Protein AF-A0A950U0X1-F1 (afdb_monomer_lite)

Sequence (87 aa):
MGAGKSTVGRRCAAQLGRPFVDTDDLVETLAGMPVKDVFATQGEDAFRALERQAVADACASPVPAVIACGGGAVLDPTNRRRMQHAG

Radius of gyration: 12.84 Å; chains: 1; bounding box: 28×25×33 Å

pLDDT: mean 90.3, std 8.46, range [43.75, 96.88]

Secondary structure (DSSP, 8-state):
---SHHHHHHHHHHHHT--EEEHHHHHHHHHTS-HHHHHHHTHHHHHHHHHHHHHHHHHH-SS--EEEPPTTGGGSHHHHHHHHH--

Foldseek 3Di:
DDPCLQVVQVVVCVVVVFAEAELQVQLCVVVVHHLVVCCVPVNDVSSLVSLLVSLQVVLPDPGDGRYRHDPCQCVDPSSVVSVVPSD

Structure (mmCIF, N/CA/C/O backbone):
data_AF-A0A950U0X1-F1
#
_entry.id   AF-A0A950U0X1-F1
#
loop_
_atom_site.group_PDB
_atom_site.id
_atom_site.type_symbol
_atom_site.label_atom_id
_atom_site.label_alt_id
_atom_site.label_comp_id
_atom_site.label_asym_id
_atom_site.label_entity_id
_atom_site.label_seq_id
_atom_site.pdbx_PDB_ins_code
_atom_site.Cartn_x
_atom_site.Cartn_y
_atom_site.Cartn_z
_atom_site.occupancy
_atom_site.B_iso_or_equiv
_atom_site.auth_seq_id
_atom_site.auth_comp_id
_atom_site.auth_asym_id
_atom_site.auth_atom_id
_atom_site.pdbx_PDB_model_num
ATOM 1 N N . MET A 1 1 ? -9.101 0.713 -12.650 1.00 43.75 1 MET A N 1
ATOM 2 C CA . MET A 1 1 ? -10.548 0.529 -12.390 1.00 43.75 1 MET A CA 1
ATOM 3 C C . MET A 1 1 ? -10.695 -0.171 -11.045 1.00 43.75 1 MET A C 1
ATOM 5 O O . MET A 1 1 ? -10.290 -1.318 -10.914 1.00 43.75 1 MET A O 1
ATOM 9 N N . GLY A 1 2 ? -11.109 0.563 -10.010 1.00 57.66 2 GLY A N 1
ATOM 10 C CA . GLY A 1 2 ? -11.042 0.107 -8.620 1.00 57.66 2 GLY A CA 1
ATOM 11 C C . GLY A 1 2 ? -12.307 -0.633 -8.200 1.00 57.66 2 GLY A C 1
ATOM 12 O O . GLY A 1 2 ? -13.389 -0.064 -8.247 1.00 57.66 2 GLY A O 1
ATOM 13 N N . ALA A 1 3 ? -12.171 -1.873 -7.731 1.00 66.44 3 ALA A N 1
ATOM 14 C CA . ALA A 1 3 ? -13.265 -2.719 -7.231 1.00 66.44 3 ALA A CA 1
ATOM 15 C C . ALA A 1 3 ? -13.960 -2.196 -5.943 1.00 66.44 3 ALA A C 1
ATOM 17 O O . ALA A 1 3 ? -14.528 -2.971 -5.186 1.00 66.44 3 ALA A O 1
ATOM 18 N N . GLY A 1 4 ? -13.858 -0.899 -5.631 1.00 76.81 4 GLY A N 1
ATOM 19 C CA . GLY A 1 4 ? -14.455 -0.283 -4.441 1.00 76.81 4 GLY A CA 1
ATOM 20 C C . GLY A 1 4 ? -13.712 -0.528 -3.122 1.00 76.81 4 GLY A C 1
ATOM 21 O O . GLY A 1 4 ? -14.187 -0.070 -2.085 1.00 76.81 4 GLY A O 1
ATOM 22 N N . LYS A 1 5 ? -12.546 -1.194 -3.142 1.00 85.12 5 LYS A N 1
ATOM 23 C CA . LYS A 1 5 ? -11.769 -1.566 -1.940 1.00 85.12 5 LYS A CA 1
ATOM 24 C C . LYS A 1 5 ? -11.454 -0.373 -1.038 1.00 85.12 5 LYS A C 1
ATOM 26 O O . LYS A 1 5 ? -11.754 -0.436 0.148 1.00 85.12 5 LYS A O 1
ATOM 31 N N . SER A 1 6 ? -10.964 0.735 -1.590 1.00 84.69 6 SER A N 1
ATOM 32 C CA . SER A 1 6 ? -10.646 1.922 -0.785 1.00 84.69 6 SER A CA 1
ATOM 33 C C . SER A 1 6 ? -11.907 2.619 -0.251 1.00 84.69 6 SER A C 1
ATOM 35 O O . SER A 1 6 ? -11.896 3.175 0.843 1.00 84.69 6 SER A O 1
ATOM 37 N N . THR A 1 7 ? -13.035 2.551 -0.966 1.00 88.31 7 THR A N 1
ATOM 38 C CA . THR A 1 7 ? -14.316 3.108 -0.495 1.00 88.31 7 THR A CA 1
ATOM 39 C C . THR A 1 7 ? -14.894 2.293 0.660 1.00 88.31 7 THR A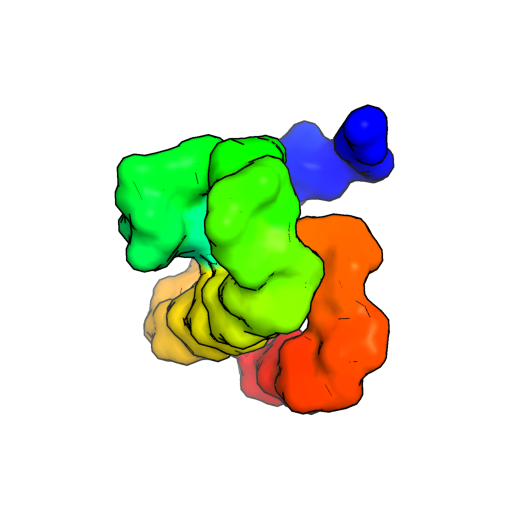 C 1
ATOM 41 O O . THR A 1 7 ? -15.263 2.856 1.690 1.00 88.31 7 THR A O 1
ATOM 44 N N . VAL A 1 8 ? -14.967 0.968 0.507 1.00 90.06 8 VAL A N 1
ATOM 45 C CA . VAL A 1 8 ? -15.469 0.062 1.551 1.00 90.06 8 VAL A CA 1
ATOM 46 C C . VAL A 1 8 ? -14.510 0.033 2.741 1.00 90.06 8 VAL A C 1
ATOM 48 O O . VAL A 1 8 ? -14.951 0.140 3.882 1.00 90.06 8 VAL A O 1
ATOM 51 N N . GLY A 1 9 ? -13.204 -0.030 2.483 1.00 90.38 9 GLY A N 1
ATOM 52 C CA . GLY A 1 9 ? -12.165 -0.045 3.505 1.00 90.38 9 GLY A CA 1
ATOM 53 C C . GLY A 1 9 ? -12.177 1.207 4.377 1.00 90.38 9 GLY A C 1
ATOM 54 O O . GLY A 1 9 ? -12.187 1.081 5.596 1.00 90.38 9 GLY A O 1
ATOM 55 N N . ARG A 1 10 ? -12.302 2.407 3.788 1.00 92.38 10 ARG A N 1
ATOM 56 C CA . ARG A 1 10 ? -12.441 3.656 4.560 1.00 92.38 10 ARG A CA 1
ATOM 57 C C . ARG A 1 10 ? -13.683 3.669 5.450 1.00 92.38 10 ARG A C 1
ATOM 59 O O . ARG A 1 10 ? -13.607 4.098 6.597 1.00 92.38 10 ARG A O 1
ATOM 66 N N . ARG A 1 11 ? -14.823 3.177 4.949 1.00 93.56 11 ARG A N 1
ATOM 67 C CA . ARG A 1 11 ? -16.056 3.074 5.751 1.00 93.56 11 ARG A CA 1
ATOM 68 C C . ARG A 1 11 ? -15.897 2.087 6.909 1.00 93.56 11 ARG A C 1
ATOM 70 O O . ARG A 1 11 ? -16.298 2.404 8.022 1.00 93.56 11 ARG A O 1
ATOM 77 N N . CYS A 1 12 ? -15.284 0.934 6.655 1.00 92.81 12 CYS A N 1
ATOM 78 C CA . CYS A 1 12 ? -14.987 -0.071 7.675 1.00 92.81 12 CYS A CA 1
ATOM 79 C C . CYS A 1 12 ? -14.039 0.485 8.750 1.00 92.81 12 CYS A C 1
ATOM 81 O O . CYS A 1 12 ? -14.324 0.390 9.940 1.00 92.81 12 CYS A O 1
ATOM 83 N N . ALA A 1 13 ? -12.957 1.147 8.334 1.00 94.50 13 ALA A N 1
ATOM 84 C CA . ALA A 1 13 ? -11.995 1.785 9.227 1.00 94.50 13 ALA A CA 1
ATOM 85 C C . ALA A 1 13 ? -12.667 2.815 10.147 1.00 94.50 13 ALA A C 1
ATOM 87 O O . ALA A 1 13 ? -12.486 2.767 11.362 1.00 94.50 13 ALA A O 1
ATOM 88 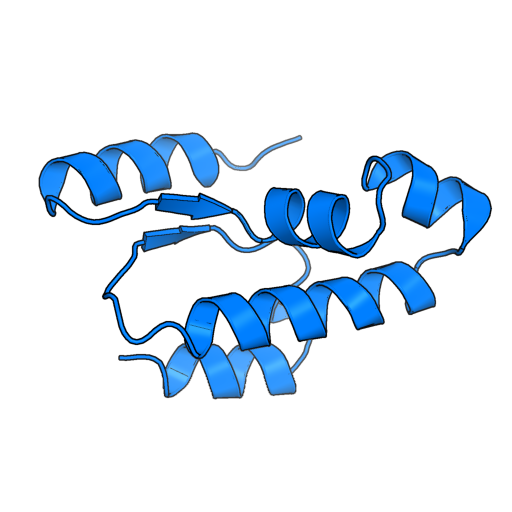N N . ALA A 1 14 ? -13.518 3.679 9.580 1.00 94.69 14 ALA A N 1
ATOM 89 C CA . ALA A 1 14 ? -14.279 4.668 10.336 1.00 94.69 14 ALA A CA 1
ATOM 90 C C . ALA A 1 14 ? -15.228 4.023 11.360 1.00 94.69 14 ALA A C 1
ATOM 92 O O . ALA A 1 14 ? -15.287 4.471 12.501 1.00 94.69 14 ALA A O 1
ATOM 93 N N . GLN A 1 15 ? -15.935 2.953 10.982 1.00 95.25 15 GLN A N 1
ATOM 94 C CA . GLN A 1 15 ? -16.821 2.223 11.896 1.00 95.25 15 GLN A CA 1
ATOM 95 C C . GLN A 1 15 ? -16.062 1.525 13.030 1.00 95.25 15 GLN A C 1
ATOM 97 O O . GLN A 1 15 ? -16.562 1.457 14.148 1.00 95.25 15 GLN A O 1
ATOM 102 N N . LEU A 1 16 ? -14.860 1.018 12.752 1.00 93.56 16 LEU A N 1
ATOM 103 C CA . LEU A 1 16 ? -14.007 0.349 13.736 1.00 93.56 16 LEU A CA 1
ATOM 104 C C . LEU A 1 16 ? -13.162 1.323 14.572 1.00 93.56 16 LEU A C 1
ATOM 106 O O . LEU A 1 16 ? -12.471 0.877 15.486 1.00 93.56 16 LEU A O 1
ATOM 110 N N . GLY A 1 17 ? -13.168 2.622 14.251 1.00 94.88 17 GLY A N 1
ATOM 111 C CA . GLY A 1 17 ? -12.279 3.608 14.871 1.00 94.88 17 GLY A CA 1
ATOM 112 C C . GLY A 1 17 ? -10.795 3.313 14.626 1.00 94.88 17 GLY A C 1
ATOM 113 O O . GLY A 1 17 ? -9.960 3.603 15.479 1.00 94.88 17 GLY A O 1
ATOM 114 N N . ARG A 1 18 ? -10.465 2.689 13.490 1.00 94.94 18 ARG A N 1
ATOM 115 C CA . ARG A 1 18 ? -9.106 2.251 13.137 1.00 94.94 18 ARG A CA 1
ATOM 116 C C . ARG A 1 18 ? -8.548 3.049 11.959 1.00 94.94 18 ARG A C 1
ATOM 118 O O . ARG A 1 18 ? -9.326 3.544 11.143 1.00 94.94 18 ARG A O 1
ATOM 125 N N . PRO A 1 19 ? -7.215 3.140 11.815 1.00 94.38 19 PRO A N 1
ATOM 126 C CA . PRO A 1 19 ? -6.600 3.685 10.613 1.00 94.38 19 PRO A CA 1
ATOM 127 C C . PRO A 1 19 ? -6.973 2.879 9.365 1.00 94.38 19 PRO A C 1
ATOM 129 O O . PRO A 1 19 ? -7.180 1.664 9.425 1.00 94.38 19 PRO A O 1
ATOM 132 N N . PHE A 1 20 ? -7.017 3.566 8.228 1.00 95.06 20 PHE A N 1
ATOM 133 C CA . PHE A 1 20 ? -7.107 2.956 6.907 1.00 95.06 20 PHE A CA 1
ATOM 134 C C . PHE A 1 20 ? -5.750 3.071 6.211 1.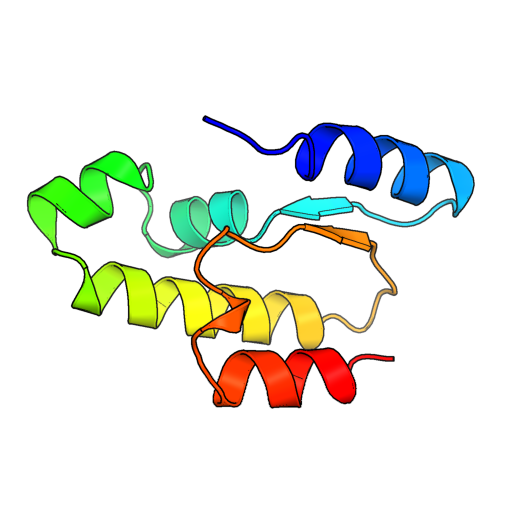00 95.06 20 PHE A C 1
ATOM 136 O O . PHE A 1 20 ? -5.177 4.158 6.186 1.00 95.06 20 PHE A O 1
ATOM 143 N N . VAL A 1 21 ? -5.264 1.973 5.640 1.00 94.25 21 VAL A N 1
ATOM 144 C CA . VAL A 1 21 ? -4.005 1.915 4.886 1.00 94.25 21 VAL A CA 1
ATOM 145 C C . VAL A 1 21 ? -4.300 1.351 3.501 1.00 94.25 21 VAL A C 1
ATOM 147 O O . VAL A 1 21 ? -4.939 0.306 3.398 1.00 94.25 21 VAL A O 1
ATOM 150 N N . ASP A 1 22 ? -3.837 2.017 2.446 1.00 93.56 22 ASP A N 1
ATOM 151 C CA . ASP A 1 22 ? -3.869 1.491 1.079 1.00 93.56 22 ASP A CA 1
ATOM 152 C C . ASP A 1 22 ? -2.445 1.087 0.676 1.00 93.56 22 ASP A C 1
ATOM 154 O O . ASP A 1 22 ? -1.513 1.884 0.782 1.00 93.56 22 ASP A O 1
ATOM 158 N N . THR A 1 23 ? -2.242 -0.167 0.268 1.00 93.06 23 THR A N 1
ATOM 159 C CA . THR A 1 23 ? -0.903 -0.630 -0.121 1.00 93.06 23 THR A CA 1
ATOM 160 C C . THR A 1 23 ? -0.428 0.018 -1.414 1.00 93.06 23 THR A C 1
ATOM 162 O O . THR A 1 23 ? 0.777 0.110 -1.606 1.00 93.06 23 THR A O 1
ATOM 165 N N . ASP A 1 24 ? -1.339 0.459 -2.289 1.00 91.38 24 ASP A N 1
ATOM 166 C CA . ASP A 1 24 ? -0.949 1.171 -3.509 1.00 91.38 24 ASP A CA 1
ATOM 167 C C . ASP A 1 24 ? -0.326 2.532 -3.137 1.00 91.38 24 ASP A C 1
ATOM 169 O O . ASP A 1 24 ? 0.757 2.852 -3.622 1.00 91.38 24 ASP A O 1
ATOM 173 N N . ASP A 1 25 ? -0.910 3.261 -2.175 1.00 93.12 25 ASP A N 1
ATOM 174 C CA . ASP A 1 25 ? -0.346 4.518 -1.647 1.00 93.12 25 ASP A CA 1
ATOM 175 C C . ASP A 1 25 ? 1.030 4.289 -0.983 1.00 93.12 25 ASP A C 1
ATOM 177 O O . ASP A 1 25 ? 1.953 5.099 -1.121 1.00 93.12 25 ASP A O 1
ATOM 181 N N . LEU A 1 26 ? 1.201 3.162 -0.277 1.00 94.44 26 LEU A N 1
ATOM 182 C CA . LEU A 1 26 ? 2.500 2.769 0.281 1.00 94.44 26 LEU A CA 1
ATOM 183 C C . LEU A 1 26 ? 3.527 2.469 -0.815 1.00 94.44 26 LEU A C 1
ATOM 185 O O . LEU A 1 26 ? 4.679 2.870 -0.678 1.00 94.44 26 LEU A O 1
ATOM 189 N N . VAL A 1 27 ? 3.131 1.808 -1.906 1.00 94.75 27 VAL A N 1
ATOM 190 C CA . VAL A 1 27 ? 4.020 1.583 -3.056 1.00 94.75 27 VAL A CA 1
ATOM 191 C C . VAL A 1 27 ? 4.465 2.913 -3.658 1.00 94.75 27 VAL A C 1
ATOM 193 O O . VAL A 1 27 ? 5.657 3.076 -3.902 1.00 94.75 27 VAL A O 1
ATOM 196 N N . GLU A 1 28 ? 3.558 3.875 -3.852 1.00 95.31 28 GLU A N 1
ATOM 197 C CA . GLU A 1 28 ? 3.923 5.207 -4.363 1.00 95.31 28 GLU A CA 1
ATOM 198 C C . GLU A 1 28 ? 4.887 5.934 -3.423 1.00 95.31 28 GLU A C 1
ATOM 200 O O . GLU A 1 28 ? 5.855 6.550 -3.871 1.00 95.31 28 GLU A O 1
ATOM 205 N N . THR A 1 29 ? 4.666 5.800 -2.114 1.00 95.81 29 THR A N 1
ATOM 206 C CA . THR A 1 29 ? 5.538 6.371 -1.081 1.00 95.81 29 THR A CA 1
ATOM 207 C C . THR A 1 29 ? 6.936 5.751 -1.119 1.00 95.81 29 THR A C 1
ATOM 209 O O . THR A 1 29 ? 7.928 6.476 -1.086 1.00 95.81 29 THR A O 1
ATOM 212 N N . LEU A 1 30 ? 7.031 4.422 -1.228 1.00 95.19 30 LEU A N 1
ATOM 213 C CA . LEU A 1 30 ? 8.304 3.698 -1.318 1.00 95.19 30 LEU A CA 1
ATOM 214 C C . LEU A 1 30 ? 9.039 3.976 -2.636 1.00 95.19 30 LEU A C 1
ATOM 216 O O . LEU A 1 30 ? 10.265 4.060 -2.654 1.00 95.19 30 LEU A O 1
ATOM 220 N N . ALA A 1 31 ? 8.301 4.117 -3.738 1.00 95.31 31 ALA A N 1
ATOM 221 C CA . ALA A 1 31 ? 8.859 4.379 -5.059 1.00 95.31 31 ALA A CA 1
ATOM 222 C C . ALA A 1 31 ? 9.227 5.854 -5.285 1.00 95.31 31 ALA A C 1
ATOM 224 O O . ALA A 1 31 ? 9.997 6.158 -6.197 1.00 95.31 31 ALA A O 1
ATOM 225 N N . GLY A 1 32 ? 8.644 6.773 -4.507 1.00 96.88 32 GLY A N 1
ATOM 226 C CA . GLY A 1 32 ? 8.749 8.217 -4.724 1.00 96.88 32 GLY A CA 1
ATOM 227 C C . GLY A 1 32 ? 8.069 8.697 -6.011 1.00 96.88 32 GLY A C 1
ATOM 228 O O . GLY A 1 32 ? 8.349 9.799 -6.480 1.00 96.88 32 GLY A O 1
ATOM 229 N N . MET A 1 33 ? 7.211 7.868 -6.612 1.00 96.25 33 MET A N 1
ATOM 230 C CA . MET A 1 33 ? 6.519 8.152 -7.868 1.00 96.25 33 MET A CA 1
ATOM 231 C C . MET A 1 33 ? 5.210 7.354 -7.970 1.00 96.25 33 MET A C 1
ATOM 233 O O . MET A 1 33 ? 5.086 6.309 -7.327 1.00 96.25 33 MET A O 1
ATOM 237 N N . PRO A 1 34 ? 4.248 7.798 -8.797 1.00 95.31 34 PRO A N 1
ATOM 238 C CA . PRO A 1 34 ? 2.995 7.082 -9.008 1.00 95.31 34 PRO A CA 1
ATOM 239 C C . PRO A 1 34 ? 3.197 5.639 -9.481 1.00 95.31 34 PRO A C 1
ATOM 241 O O . PRO A 1 34 ? 4.090 5.370 -10.287 1.00 95.31 34 PRO A O 1
ATOM 244 N N . VAL A 1 35 ? 2.303 4.721 -9.094 1.00 91.50 35 VAL A N 1
ATOM 245 C CA . VAL A 1 35 ? 2.383 3.297 -9.494 1.00 91.50 35 VAL A CA 1
ATOM 246 C C . VAL A 1 35 ? 2.483 3.147 -11.015 1.00 91.50 35 VAL A C 1
ATOM 248 O O . VAL A 1 35 ? 3.279 2.360 -11.524 1.00 91.50 35 VAL A O 1
ATOM 251 N N . LYS A 1 36 ? 1.705 3.941 -11.760 1.00 92.62 36 LYS A N 1
ATOM 252 C CA . LYS A 1 36 ? 1.736 3.960 -13.232 1.00 92.62 36 LYS A CA 1
ATOM 253 C C . LYS A 1 36 ? 3.136 4.247 -13.796 1.00 92.62 36 LYS A C 1
ATOM 255 O O . LYS A 1 36 ? 3.500 3.677 -14.820 1.00 92.62 36 LYS A O 1
ATOM 260 N N . ASP A 1 37 ? 3.912 5.087 -13.116 1.00 95.81 37 ASP A N 1
ATOM 261 C CA . ASP A 1 37 ? 5.234 5.513 -13.558 1.00 95.81 37 ASP A CA 1
ATOM 262 C C . ASP A 1 37 ? 6.276 4.459 -13.166 1.00 95.81 37 ASP A C 1
ATOM 264 O O . ASP A 1 37 ? 7.180 4.189 -13.955 1.00 95.81 37 ASP A O 1
ATOM 268 N N . VAL A 1 38 ? 6.092 3.762 -12.035 1.00 94.75 38 VAL A N 1
ATOM 269 C CA . VAL A 1 38 ? 6.869 2.555 -11.689 1.00 94.75 38 VAL A CA 1
ATOM 270 C C . VAL A 1 38 ? 6.729 1.501 -12.784 1.00 94.75 38 VAL A C 1
ATOM 272 O O . VAL A 1 38 ? 7.733 1.023 -13.306 1.00 94.75 38 VAL A O 1
ATOM 275 N N . PHE A 1 39 ? 5.502 1.180 -13.201 1.00 91.69 39 PHE A N 1
ATOM 276 C CA . PHE A 1 39 ? 5.283 0.233 -14.299 1.00 91.69 39 PHE A CA 1
ATOM 277 C C . PHE A 1 39 ? 5.921 0.704 -15.609 1.00 91.69 39 PHE A C 1
ATOM 279 O O . PHE A 1 39 ? 6.535 -0.100 -16.307 1.00 91.69 39 PHE A O 1
ATOM 286 N N . ALA A 1 40 ? 5.793 1.991 -15.941 1.00 94.88 40 ALA A N 1
ATOM 287 C CA . ALA A 1 40 ? 6.307 2.539 -17.193 1.00 94.88 40 ALA A CA 1
ATOM 288 C C . ALA A 1 40 ? 7.842 2.602 -17.251 1.00 94.88 40 ALA A C 1
ATOM 290 O O . ALA A 1 40 ? 8.413 2.460 -18.330 1.00 94.88 40 ALA A O 1
ATOM 291 N N . THR A 1 41 ? 8.508 2.834 -16.117 1.00 96.19 41 THR A N 1
ATOM 292 C CA . THR A 1 41 ? 9.957 3.105 -16.070 1.00 96.19 41 THR A CA 1
ATOM 293 C C . THR A 1 41 ? 10.782 1.947 -15.516 1.00 96.19 41 THR A C 1
ATOM 295 O O . THR A 1 41 ? 11.910 1.744 -15.958 1.00 96.19 41 THR A O 1
ATOM 298 N N . GLN A 1 42 ? 10.236 1.180 -14.570 1.00 95.06 42 GLN A N 1
ATOM 299 C CA . GLN A 1 42 ? 10.933 0.102 -13.857 1.00 95.06 42 GLN A CA 1
ATOM 300 C C . GLN A 1 42 ? 10.346 -1.285 -14.161 1.00 95.06 42 GLN A C 1
ATOM 302 O O . GLN A 1 42 ? 10.995 -2.298 -13.905 1.00 95.06 42 GLN A O 1
ATOM 307 N N . GLY A 1 43 ? 9.139 -1.343 -14.729 1.00 94.75 43 GLY A N 1
ATOM 308 C CA . GLY A 1 43 ? 8.469 -2.585 -15.099 1.00 94.75 43 GLY A CA 1
ATOM 309 C C . GLY A 1 43 ? 7.740 -3.276 -13.943 1.00 94.75 43 GLY A C 1
ATOM 310 O O . GLY A 1 43 ? 7.728 -2.824 -12.796 1.00 94.75 43 GLY A O 1
ATOM 311 N N . GLU A 1 44 ? 7.093 -4.397 -14.268 1.00 93.69 44 GLU A N 1
ATOM 312 C CA . GLU A 1 44 ? 6.258 -5.138 -13.318 1.00 93.69 44 GLU A CA 1
ATOM 313 C C . GLU A 1 44 ? 7.071 -5.765 -12.179 1.00 93.69 44 GLU A C 1
ATOM 315 O O . GLU A 1 44 ? 6.623 -5.735 -11.037 1.00 93.69 44 GLU A O 1
ATOM 320 N N . ASP A 1 45 ? 8.276 -6.277 -12.436 1.00 93.81 45 ASP A N 1
ATOM 321 C CA . ASP A 1 45 ? 9.083 -6.940 -11.400 1.00 93.81 45 ASP A CA 1
ATOM 322 C C . ASP A 1 45 ? 9.449 -5.995 -10.247 1.00 93.81 45 ASP A C 1
ATOM 324 O O . ASP A 1 45 ? 9.349 -6.369 -9.072 1.00 93.81 45 ASP A O 1
ATOM 328 N N . ALA A 1 46 ? 9.808 -4.749 -10.575 1.00 94.50 46 ALA A N 1
ATOM 329 C CA . ALA A 1 46 ? 10.069 -3.705 -9.591 1.00 94.50 46 ALA A CA 1
ATOM 330 C C . ALA A 1 46 ? 8.800 -3.358 -8.800 1.00 94.50 46 ALA A C 1
ATOM 332 O O . ALA A 1 46 ? 8.827 -3.321 -7.568 1.00 94.50 46 ALA A O 1
ATOM 333 N N . PHE A 1 47 ? 7.664 -3.202 -9.489 1.00 94.62 47 PHE A N 1
ATOM 334 C CA . PHE A 1 47 ? 6.374 -3.000 -8.834 1.00 94.62 47 PHE A CA 1
ATOM 335 C C . PHE A 1 47 ? 6.033 -4.148 -7.873 1.00 94.62 47 PHE A C 1
ATOM 337 O O . PHE A 1 47 ? 5.652 -3.898 -6.734 1.00 94.62 47 PHE A O 1
ATOM 344 N N . ARG A 1 48 ? 6.220 -5.412 -8.275 1.00 93.81 48 ARG A N 1
ATOM 345 C CA . ARG A 1 48 ? 5.943 -6.584 -7.424 1.00 93.81 48 ARG A CA 1
ATOM 346 C C . ARG A 1 48 ? 6.851 -6.635 -6.199 1.00 93.81 48 ARG A C 1
ATOM 348 O O . ARG A 1 48 ? 6.417 -7.071 -5.133 1.00 93.81 48 ARG A O 1
ATOM 355 N N . ALA A 1 49 ? 8.105 -6.201 -6.326 1.00 94.56 49 ALA A N 1
ATOM 356 C CA . ALA A 1 49 ? 9.009 -6.078 -5.186 1.00 94.56 49 ALA A CA 1
ATOM 357 C C . ALA A 1 49 ? 8.524 -5.016 -4.188 1.00 94.56 49 ALA A C 1
ATOM 359 O O . ALA A 1 49 ? 8.470 -5.295 -2.989 1.00 94.56 49 ALA A O 1
ATOM 360 N N . LEU A 1 50 ? 8.098 -3.852 -4.683 1.00 95.25 50 LEU A N 1
ATOM 361 C CA . LEU A 1 50 ? 7.520 -2.788 -3.862 1.00 95.25 50 LEU A CA 1
ATOM 362 C C . LEU A 1 50 ? 6.188 -3.213 -3.228 1.00 95.25 50 LEU A C 1
ATOM 364 O O . LEU A 1 50 ? 5.981 -2.975 -2.045 1.00 95.25 50 LEU A O 1
ATOM 368 N N . GLU A 1 51 ? 5.318 -3.910 -3.965 1.00 95.31 51 GLU A N 1
ATOM 369 C CA . GLU A 1 51 ? 4.035 -4.430 -3.469 1.00 95.31 51 GLU A CA 1
ATOM 370 C C . GLU A 1 51 ? 4.253 -5.408 -2.302 1.00 95.31 51 GLU A C 1
ATOM 372 O O . GLU A 1 51 ? 3.587 -5.313 -1.269 1.00 95.31 51 GLU A O 1
ATOM 377 N N . ARG A 1 52 ? 5.236 -6.314 -2.411 1.00 94.88 52 ARG A N 1
ATOM 378 C CA . ARG A 1 52 ? 5.627 -7.205 -1.303 1.00 94.88 52 ARG A CA 1
ATOM 379 C C . ARG A 1 52 ? 6.118 -6.446 -0.076 1.00 94.88 52 ARG A C 1
ATOM 381 O O . ARG A 1 52 ? 5.846 -6.891 1.042 1.00 94.88 52 ARG A O 1
ATOM 388 N N . GLN A 1 53 ? 6.881 -5.373 -0.273 1.00 95.12 53 GLN A N 1
ATOM 389 C CA . GLN A 1 53 ? 7.396 -4.558 0.822 1.00 95.12 53 GLN A CA 1
ATOM 390 C C . GLN A 1 53 ? 6.265 -3.773 1.494 1.00 95.12 53 GLN A C 1
ATOM 392 O O . GLN A 1 53 ? 6.103 -3.868 2.704 1.00 95.12 53 GLN A O 1
ATOM 397 N N . ALA A 1 54 ? 5.407 -3.117 0.710 1.00 95.31 54 ALA A N 1
ATOM 398 C CA . ALA A 1 54 ? 4.244 -2.384 1.200 1.00 95.31 54 ALA A CA 1
ATOM 399 C C . ALA A 1 54 ? 3.304 -3.268 2.038 1.00 95.31 54 ALA A C 1
ATOM 401 O O . ALA A 1 54 ? 2.858 -2.862 3.109 1.00 95.31 54 ALA A O 1
ATOM 402 N N . VAL A 1 55 ? 3.035 -4.501 1.591 1.00 94.06 55 VAL A N 1
ATOM 403 C CA . VAL A 1 55 ? 2.252 -5.476 2.371 1.00 94.06 55 VAL A CA 1
ATOM 404 C C . VAL A 1 55 ? 2.971 -5.859 3.666 1.00 94.06 55 VAL A C 1
ATOM 406 O O . VAL A 1 55 ? 2.326 -5.976 4.705 1.00 94.06 55 VAL A O 1
ATOM 409 N N . ALA A 1 56 ? 4.291 -6.066 3.624 1.00 94.00 56 ALA A N 1
ATOM 410 C CA . ALA A 1 56 ? 5.066 -6.383 4.822 1.00 94.00 56 ALA A CA 1
ATOM 411 C C . ALA A 1 56 ? 4.985 -5.257 5.857 1.00 94.00 56 ALA A C 1
ATOM 413 O O . ALA A 1 56 ? 4.682 -5.531 7.015 1.00 94.00 56 ALA A O 1
ATOM 414 N N . ASP A 1 57 ? 5.193 -4.015 5.424 1.00 93.56 57 ASP A N 1
ATOM 415 C CA . ASP A 1 57 ? 5.182 -2.836 6.287 1.00 93.56 57 ASP A CA 1
ATOM 416 C C . ASP A 1 57 ? 3.788 -2.602 6.879 1.00 93.56 57 ASP A C 1
ATOM 418 O O . ASP A 1 57 ? 3.650 -2.384 8.084 1.00 93.56 57 ASP A O 1
ATOM 422 N N . ALA A 1 58 ? 2.737 -2.742 6.063 1.00 93.19 58 ALA A N 1
ATOM 423 C CA . ALA A 1 58 ? 1.358 -2.629 6.526 1.00 93.19 58 ALA A CA 1
ATOM 424 C C . ALA A 1 58 ? 1.007 -3.699 7.576 1.00 93.19 58 ALA A C 1
ATOM 426 O O . ALA A 1 58 ? 0.373 -3.385 8.582 1.00 93.19 58 ALA A O 1
ATOM 427 N N . CYS A 1 59 ? 1.438 -4.949 7.373 1.00 91.94 59 CYS A N 1
ATOM 428 C CA . CYS A 1 59 ? 1.206 -6.047 8.317 1.00 91.94 59 CYS A CA 1
ATOM 429 C C . CYS A 1 59 ? 2.094 -5.988 9.571 1.00 91.94 59 CYS A C 1
ATOM 431 O O . CYS A 1 59 ? 1.723 -6.561 10.590 1.00 91.94 59 CYS A O 1
ATOM 433 N N . ALA A 1 60 ? 3.261 -5.342 9.508 1.00 92.69 60 ALA A N 1
ATOM 434 C CA . ALA A 1 60 ? 4.180 -5.210 10.639 1.00 92.69 60 ALA A CA 1
ATOM 435 C C . ALA A 1 60 ? 3.808 -4.063 11.594 1.00 92.69 60 ALA A C 1
ATOM 437 O O . ALA A 1 60 ? 4.376 -3.966 12.684 1.00 92.69 60 ALA A O 1
ATOM 438 N N . SER A 1 61 ? 2.873 -3.190 11.202 1.00 90.00 61 SER A N 1
ATOM 439 C CA . SER A 1 61 ? 2.384 -2.107 12.054 1.00 90.00 61 SER A CA 1
ATOM 440 C C . SER A 1 61 ? 1.830 -2.656 13.379 1.00 90.00 61 SER A C 1
ATOM 442 O O . SER A 1 61 ? 0.931 -3.498 13.359 1.00 90.00 61 SER A O 1
ATOM 444 N N . PRO A 1 62 ? 2.278 -2.145 14.542 1.00 89.19 62 PRO A N 1
ATOM 445 C CA . PRO A 1 62 ? 1.721 -2.540 15.837 1.00 89.19 62 PRO A CA 1
ATOM 446 C C . PRO A 1 62 ? 0.313 -1.970 16.072 1.00 89.19 62 PRO A C 1
ATOM 448 O O . PRO A 1 62 ? -0.348 -2.333 17.042 1.00 89.19 62 PRO A O 1
ATOM 451 N N . VAL A 1 63 ? -0.143 -1.048 15.216 1.00 90.44 63 VAL A N 1
ATOM 452 C CA . VAL A 1 63 ? -1.465 -0.425 15.305 1.00 90.44 63 VAL A CA 1
ATOM 453 C C . VAL A 1 63 ? -2.449 -1.206 14.430 1.00 90.44 63 VAL A C 1
ATOM 455 O O . VAL A 1 63 ? -2.258 -1.235 13.211 1.00 90.44 63 VAL A O 1
ATOM 458 N N . PRO A 1 64 ? -3.529 -1.777 15.000 1.00 92.06 64 PRO A N 1
ATOM 459 C CA . PRO A 1 64 ? -4.558 -2.455 14.221 1.00 92.06 64 PRO A CA 1
ATOM 460 C C . PRO A 1 64 ? -5.205 -1.508 13.206 1.00 92.06 64 PRO A C 1
ATOM 462 O O . PRO A 1 64 ? -5.796 -0.497 13.585 1.00 92.06 64 PRO A O 1
ATOM 465 N N . ALA A 1 65 ? -5.146 -1.863 11.925 1.00 94.19 65 ALA A N 1
ATOM 466 C CA . ALA A 1 65 ? -5.649 -1.049 10.821 1.00 94.19 65 ALA A CA 1
ATOM 467 C C . ALA A 1 65 ? -6.518 -1.871 9.861 1.00 94.19 65 ALA A C 1
ATOM 469 O O . ALA A 1 65 ? -6.450 -3.099 9.819 1.00 94.19 65 ALA A O 1
ATOM 470 N N . VAL A 1 66 ? -7.342 -1.183 9.073 1.00 94.44 66 VAL A N 1
ATOM 471 C CA . VAL A 1 66 ? -8.001 -1.769 7.902 1.00 94.44 66 VAL A CA 1
ATOM 472 C C . VAL A 1 66 ? -7.100 -1.531 6.697 1.00 94.44 66 VAL A C 1
ATOM 474 O O . VAL A 1 66 ? -6.870 -0.385 6.316 1.00 94.44 66 VAL A O 1
ATOM 477 N N . ILE A 1 67 ? -6.605 -2.612 6.098 1.00 93.00 67 ILE A N 1
ATOM 478 C CA . ILE A 1 67 ? -5.645 -2.556 4.993 1.00 93.00 67 ILE A CA 1
ATOM 479 C C . ILE A 1 67 ? -6.361 -2.907 3.683 1.00 93.00 67 ILE A C 1
ATOM 481 O O . ILE A 1 67 ? -6.862 -4.020 3.514 1.00 93.00 67 ILE A O 1
ATOM 485 N N . ALA A 1 68 ? -6.411 -1.968 2.740 1.00 93.19 68 ALA A N 1
ATOM 486 C CA . ALA A 1 68 ? -6.772 -2.242 1.356 1.00 93.19 68 ALA A CA 1
ATOM 487 C C . ALA A 1 68 ? -5.520 -2.661 0.588 1.00 93.19 68 ALA A C 1
ATOM 489 O O . ALA A 1 68 ? -4.536 -1.933 0.545 1.00 93.19 68 ALA A O 1
ATOM 490 N N . CYS A 1 69 ? -5.569 -3.844 -0.017 1.00 89.69 69 CYS A N 1
ATOM 491 C CA . CYS A 1 69 ? -4.468 -4.357 -0.820 1.00 89.69 69 CYS A CA 1
ATOM 492 C C . CYS A 1 69 ? -4.707 -4.097 -2.311 1.00 89.69 69 CYS A C 1
ATOM 494 O O . CYS A 1 69 ? -5.851 -4.189 -2.778 1.00 89.69 69 CYS A O 1
ATOM 496 N N . GLY A 1 70 ? -3.630 -3.867 -3.061 1.00 84.38 70 GLY A N 1
ATOM 497 C CA . GLY A 1 70 ? -3.633 -3.833 -4.521 1.00 84.38 70 GLY A CA 1
ATOM 498 C C . GLY A 1 70 ? -4.239 -5.112 -5.111 1.00 84.38 70 GLY A C 1
ATOM 499 O O . GLY A 1 70 ? -4.214 -6.185 -4.505 1.00 84.38 70 GLY A O 1
ATOM 500 N N . GLY A 1 71 ? -4.837 -5.021 -6.303 1.00 82.94 71 GLY A N 1
ATOM 501 C CA . GLY A 1 71 ? -5.563 -6.152 -6.905 1.00 82.94 71 GLY A CA 1
ATOM 502 C C . GLY A 1 71 ? -4.707 -7.408 -7.130 1.00 82.94 71 GLY A C 1
ATOM 503 O O . GLY A 1 71 ? -5.241 -8.514 -7.103 1.00 82.94 71 GLY A O 1
ATOM 504 N N . GLY A 1 72 ? -3.396 -7.237 -7.322 1.00 83.50 72 GLY A N 1
ATOM 505 C CA . GLY A 1 72 ? -2.443 -8.329 -7.516 1.00 83.50 72 GLY A CA 1
ATOM 506 C C . GLY A 1 72 ? -1.783 -8.837 -6.234 1.00 83.50 72 GLY A C 1
ATOM 507 O O . GLY A 1 72 ? -1.194 -9.913 -6.262 1.00 83.50 72 GLY A O 1
ATOM 508 N N . ALA A 1 73 ? -1.932 -8.141 -5.104 1.00 84.50 73 ALA A N 1
ATOM 509 C CA . ALA A 1 73 ? -1.195 -8.444 -3.879 1.00 84.50 73 ALA A CA 1
ATOM 510 C C 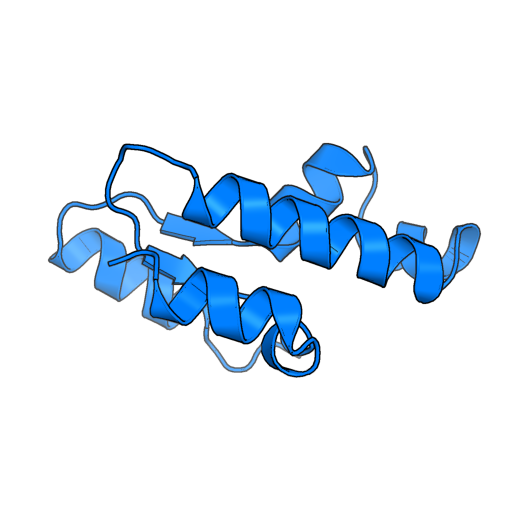. ALA A 1 73 ? -1.433 -9.874 -3.366 1.00 84.50 73 ALA A C 1
ATOM 512 O O . ALA A 1 73 ? -0.526 -10.494 -2.816 1.00 84.50 73 ALA A O 1
ATOM 513 N N . VAL A 1 74 ? -2.635 -10.420 -3.583 1.00 85.44 74 VAL A N 1
ATOM 514 C CA . VAL A 1 74 ? -3.015 -11.789 -3.188 1.00 85.44 74 VAL A CA 1
ATOM 515 C C . VAL A 1 74 ? -2.424 -12.882 -4.085 1.00 85.44 74 VAL A C 1
ATOM 517 O O . VAL A 1 74 ? -2.453 -14.057 -3.713 1.00 85.44 74 VAL A O 1
ATOM 520 N N . LEU A 1 75 ? -1.899 -12.531 -5.261 1.00 87.25 75 LEU A N 1
ATOM 521 C CA . LEU A 1 75 ? -1.279 -13.493 -6.173 1.00 87.25 75 LEU A CA 1
ATOM 522 C C . LEU A 1 75 ? 0.060 -13.991 -5.615 1.00 87.25 75 LEU A C 1
ATOM 524 O O . LEU A 1 75 ? 0.409 -15.155 -5.815 1.00 87.25 75 LEU A O 1
ATOM 528 N N . ASP A 1 76 ? 0.760 -13.160 -4.838 1.00 87.56 76 ASP A N 1
ATOM 529 C CA . ASP A 1 76 ? 1.998 -13.538 -4.163 1.00 87.56 76 ASP A CA 1
ATOM 530 C C . ASP A 1 76 ? 1.701 -14.429 -2.931 1.00 87.56 76 ASP A C 1
ATOM 532 O O . ASP A 1 76 ? 1.026 -14.001 -1.983 1.00 87.56 76 ASP A O 1
ATOM 536 N N . PRO A 1 77 ? 2.182 -15.689 -2.893 1.00 89.19 77 PRO A N 1
ATOM 537 C CA . PRO A 1 77 ? 1.980 -16.579 -1.749 1.00 89.19 77 PRO A CA 1
ATOM 538 C C . PRO A 1 77 ? 2.565 -16.040 -0.437 1.00 89.19 77 PRO A C 1
ATOM 540 O O . PRO A 1 77 ? 2.040 -16.346 0.635 1.00 89.19 77 PRO A O 1
ATOM 543 N N . THR A 1 78 ? 3.631 -15.242 -0.502 1.00 89.44 78 THR A N 1
ATOM 544 C CA . THR A 1 78 ? 4.279 -14.627 0.664 1.00 89.44 78 THR A CA 1
ATOM 545 C C . THR A 1 78 ? 3.369 -13.580 1.286 1.00 89.44 78 THR A C 1
ATOM 547 O O . THR A 1 78 ? 3.167 -13.579 2.500 1.00 89.44 78 THR A O 1
ATOM 550 N N . ASN A 1 79 ? 2.756 -12.737 0.451 1.00 91.38 79 ASN A N 1
ATOM 551 C CA . ASN A 1 79 ? 1.785 -11.739 0.892 1.00 91.38 79 ASN A CA 1
ATOM 552 C C . ASN A 1 79 ? 0.578 -12.403 1.553 1.00 91.38 79 ASN A C 1
ATOM 554 O O . ASN A 1 79 ? 0.196 -12.011 2.652 1.00 91.38 79 ASN A O 1
ATOM 558 N N . ARG A 1 80 ? 0.041 -13.474 0.952 1.00 89.88 80 ARG A N 1
ATOM 559 C CA . ARG A 1 80 ? -1.057 -14.244 1.560 1.00 89.88 80 ARG A CA 1
ATOM 560 C C . ARG A 1 80 ? -0.698 -14.773 2.944 1.00 89.88 80 ARG A C 1
ATOM 562 O O . ARG A 1 80 ? -1.480 -14.597 3.874 1.00 89.88 80 ARG A O 1
ATOM 569 N N . ARG A 1 81 ? 0.485 -15.379 3.099 1.00 90.31 81 ARG A N 1
ATOM 570 C CA . ARG A 1 81 ? 0.942 -15.869 4.409 1.00 90.31 81 ARG A CA 1
ATOM 571 C C . ARG A 1 81 ? 1.045 -14.733 5.421 1.00 90.31 81 ARG A C 1
ATOM 573 O O . ARG A 1 81 ? 0.576 -14.905 6.537 1.00 90.31 81 ARG A O 1
ATOM 580 N N . ARG A 1 82 ? 1.614 -13.583 5.050 1.00 89.69 82 ARG A N 1
ATOM 581 C CA . ARG A 1 82 ? 1.708 -12.416 5.945 1.00 89.69 82 ARG A CA 1
ATOM 582 C C . ARG A 1 82 ? 0.329 -11.945 6.395 1.00 89.69 82 ARG A C 1
ATOM 584 O O . ARG A 1 82 ? 0.092 -11.852 7.591 1.00 89.69 82 ARG A O 1
ATOM 591 N N . MET A 1 83 ? -0.593 -11.755 5.454 1.00 89.31 83 MET A N 1
ATOM 592 C CA . MET A 1 83 ? -1.960 -11.313 5.743 1.00 89.31 83 MET A CA 1
ATOM 593 C C . MET A 1 83 ? -2.702 -12.276 6.680 1.00 89.31 83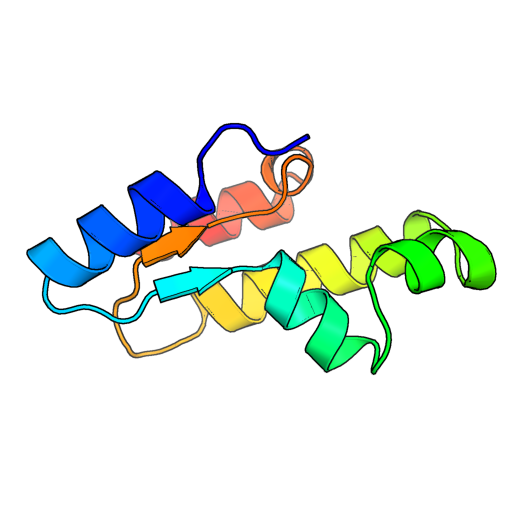 MET A C 1
ATOM 595 O O . MET A 1 83 ? -3.431 -11.832 7.556 1.00 89.31 83 MET A O 1
ATOM 599 N N . GLN A 1 84 ? -2.497 -13.588 6.530 1.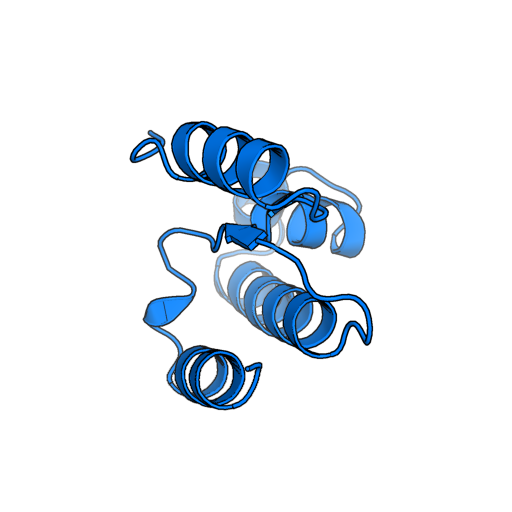00 88.44 84 GLN A N 1
ATOM 600 C CA . GLN A 1 84 ? -3.120 -14.600 7.392 1.00 88.44 84 GLN A CA 1
ATOM 601 C C . GLN A 1 84 ? -2.601 -14.591 8.836 1.00 88.44 84 GLN A C 1
ATOM 603 O O . GLN A 1 84 ? -3.324 -15.027 9.726 1.00 88.44 84 GLN A O 1
ATOM 608 N N . HIS A 1 85 ? -1.373 -14.121 9.069 1.00 85.69 85 HIS A N 1
ATOM 609 C CA . HIS A 1 85 ? -0.774 -14.050 10.407 1.00 85.69 85 HIS A CA 1
ATOM 610 C C . HIS A 1 85 ? -0.863 -12.648 11.035 1.00 85.69 85 HIS A C 1
ATOM 612 O O . HIS A 1 85 ? -0.465 -12.483 12.181 1.00 85.69 85 HIS A O 1
ATOM 618 N N . ALA A 1 86 ? -1.359 -11.643 10.305 1.00 78.31 86 ALA A N 1
ATOM 619 C CA . ALA A 1 86 ? -1.390 -10.240 10.729 1.00 78.31 86 ALA A CA 1
ATOM 620 C C . ALA A 1 86 ? -2.641 -9.863 11.559 1.00 78.31 86 ALA A C 1
ATOM 622 O O . ALA A 1 86 ? -3.157 -8.754 11.421 1.00 78.31 86 ALA A O 1
ATOM 623 N N . GLY A 1 87 ? -3.161 -10.785 12.376 1.00 60.94 87 GLY A N 1
ATOM 624 C CA . GLY A 1 87 ? -4.417 -10.637 13.128 1.00 60.94 87 GLY A CA 1
ATOM 625 C C . GLY A 1 87 ? -4.241 -10.713 14.633 1.00 60.94 87 GLY A C 1
ATOM 626 O O . GLY A 1 87 ? -3.499 -11.614 15.079 1.00 60.94 87 GLY A O 1
#